Protein AF-A0A392RD10-F1 (afdb_monomer)

Radius of gyration: 24.76 Å; Cα contacts (8 Å, |Δi|>4): 14; chains: 1; bounding box: 50×51×56 Å

Sequence (87 aa):
MYRSEFQQGHIYPNSSDESDSDDGHDEDGTEQEVIVAPERPQRTRQAPAMLNDYEVTSDSAVNDEGELIQFSLLADSEPIHFKDALK

pLDDT: mean 70.1, std 13.92, range [42.44, 92.06]

Structure (mmCIF, N/CA/C/O backbone):
data_AF-A0A392RD10-F1
#
_entry.id   AF-A0A392RD10-F1
#
loop_
_atom_site.group_PDB
_atom_site.id
_atom_site.type_symbol
_atom_site.label_atom_id
_atom_site.label_alt_id
_atom_site.label_comp_id
_atom_site.label_asym_id
_atom_site.label_entity_id
_atom_site.label_seq_id
_atom_site.pdbx_PDB_ins_code
_atom_site.Cartn_x
_atom_site.Cartn_y
_atom_site.Cartn_z
_atom_site.occupancy
_atom_site.B_iso_or_equiv
_atom_site.auth_seq_id
_atom_site.auth_comp_id
_atom_site.auth_asym_id
_atom_site.auth_atom_id
_atom_site.pdbx_PDB_model_num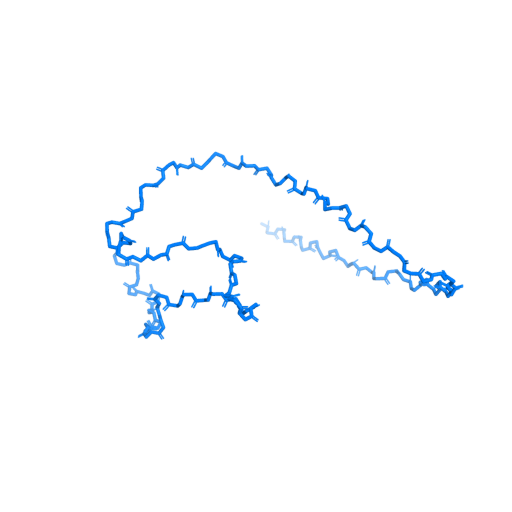
ATOM 1 N N . MET A 1 1 ? -34.366 -40.763 8.622 1.00 42.44 1 MET A N 1
ATOM 2 C CA . MET A 1 1 ? -33.419 -41.584 7.839 1.00 42.44 1 MET A CA 1
ATOM 3 C C . MET A 1 1 ? -32.450 -40.634 7.154 1.00 42.44 1 MET A C 1
ATOM 5 O O . MET A 1 1 ? -32.868 -39.922 6.253 1.00 42.44 1 MET A O 1
ATOM 9 N N . TYR A 1 2 ? -31.212 -40.535 7.642 1.00 42.66 2 TYR A N 1
ATOM 10 C CA . TYR A 1 2 ? -30.159 -39.743 7.000 1.00 42.66 2 TYR A CA 1
ATOM 11 C C . TYR A 1 2 ? -29.570 -40.570 5.855 1.00 42.66 2 TYR A C 1
ATOM 13 O O . TYR A 1 2 ? -29.019 -41.640 6.099 1.00 42.66 2 TYR A O 1
ATOM 21 N N . ARG A 1 3 ? -29.705 -40.096 4.614 1.00 48.59 3 ARG A N 1
ATOM 22 C CA . ARG A 1 3 ? -29.025 -40.670 3.450 1.00 48.59 3 ARG A CA 1
ATOM 23 C C . ARG A 1 3 ? -27.791 -39.813 3.184 1.00 48.59 3 ARG A C 1
A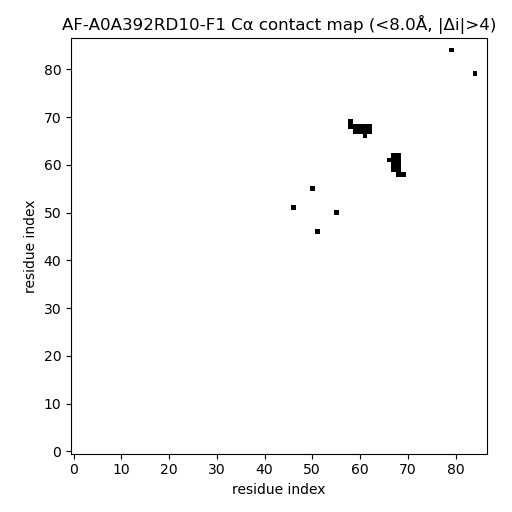TOM 25 O O . ARG A 1 3 ? -27.900 -38.722 2.642 1.00 48.59 3 ARG A O 1
ATOM 32 N N . SER A 1 4 ? -26.645 -40.275 3.669 1.00 49.69 4 SER A N 1
ATOM 33 C CA . SER A 1 4 ? -25.341 -39.699 3.356 1.00 49.69 4 SER A CA 1
ATOM 34 C C . SER A 1 4 ? -24.825 -40.406 2.107 1.00 49.69 4 SER A C 1
ATOM 36 O O . SER A 1 4 ? -24.502 -41.589 2.161 1.00 49.69 4 SER A O 1
ATOM 38 N N . GLU A 1 5 ? -24.821 -39.712 0.972 1.00 62.12 5 GLU A N 1
ATOM 39 C CA . GLU A 1 5 ? -24.171 -40.193 -0.247 1.00 62.12 5 GLU A CA 1
ATOM 40 C C . GLU A 1 5 ? -22.860 -39.436 -0.411 1.00 62.12 5 GLU A C 1
ATOM 42 O O . GLU A 1 5 ? -22.818 -38.332 -0.946 1.00 62.12 5 GLU A O 1
ATOM 47 N N . PHE A 1 6 ? -21.779 -40.022 0.096 1.00 56.31 6 PHE A N 1
ATOM 48 C CA . PHE A 1 6 ? -20.434 -39.617 -0.283 1.00 56.31 6 PHE A CA 1
ATOM 49 C C . PHE A 1 6 ? -20.205 -40.068 -1.727 1.00 56.31 6 PHE A C 1
ATOM 51 O O . PHE A 1 6 ? -19.868 -41.223 -1.979 1.00 56.31 6 PHE A O 1
ATOM 58 N N . GLN A 1 7 ? -20.404 -39.166 -2.686 1.00 55.00 7 GLN A N 1
ATOM 59 C CA . GLN A 1 7 ? -19.901 -39.346 -4.046 1.00 55.00 7 GLN A CA 1
ATOM 60 C C . GLN A 1 7 ? -18.376 -39.198 -4.018 1.00 55.00 7 GLN A C 1
ATOM 62 O O . GLN A 1 7 ? -17.828 -38.124 -4.244 1.00 55.00 7 GLN A O 1
ATOM 67 N N . GLN A 1 8 ? -17.684 -40.289 -3.684 1.00 55.03 8 GLN A N 1
ATOM 68 C CA . GLN A 1 8 ? -16.257 -40.435 -3.953 1.00 55.03 8 GLN A CA 1
ATOM 69 C C . GLN A 1 8 ? -16.085 -40.636 -5.460 1.00 55.03 8 GLN A C 1
ATOM 71 O O . GLN A 1 8 ? -16.184 -41.746 -5.978 1.00 55.03 8 GLN A O 1
ATOM 76 N N . GLY A 1 9 ? -15.873 -39.538 -6.181 1.00 47.44 9 GLY A N 1
ATOM 77 C CA . GLY A 1 9 ? -15.349 -39.596 -7.538 1.00 47.44 9 GLY A CA 1
ATOM 78 C C . GLY A 1 9 ? -13.889 -40.034 -7.482 1.00 47.44 9 GLY A C 1
ATOM 79 O O . GLY A 1 9 ? -13.014 -39.226 -7.185 1.00 47.44 9 GLY A O 1
ATOM 80 N N . HIS A 1 10 ? -13.623 -41.316 -7.730 1.00 47.84 10 HIS A N 1
ATOM 81 C CA . HIS A 1 10 ? -12.270 -41.812 -7.967 1.00 47.84 10 HIS A CA 1
ATOM 82 C C . HIS A 1 10 ? -11.793 -41.286 -9.326 1.00 47.84 10 HIS A C 1
ATOM 84 O O . HIS A 1 10 ? -12.220 -41.770 -10.372 1.00 47.84 10 HIS A O 1
ATOM 90 N N . ILE A 1 11 ? -10.934 -40.267 -9.313 1.00 57.56 11 ILE A N 1
ATOM 91 C CA . ILE A 1 11 ? -10.238 -39.802 -10.514 1.00 57.56 11 ILE A CA 1
ATOM 92 C C . ILE A 1 11 ? -9.118 -40.814 -10.778 1.00 57.56 11 ILE A C 1
ATOM 94 O O . ILE A 1 11 ? -8.117 -40.832 -10.064 1.00 57.56 11 ILE A O 1
ATOM 98 N N . TYR A 1 12 ? -9.309 -41.700 -11.755 1.00 58.03 12 TYR A N 1
ATOM 99 C CA . TYR A 1 12 ? -8.224 -42.541 -12.257 1.00 58.03 12 TYR A CA 1
ATOM 100 C C . TYR A 1 12 ? -7.276 -41.667 -13.091 1.00 58.03 12 TYR A C 1
ATOM 102 O O . TYR A 1 12 ? -7.744 -41.017 -14.030 1.00 58.03 12 TYR A O 1
ATOM 110 N N . PRO A 1 13 ? -5.965 -41.631 -12.790 1.00 60.56 13 PRO A N 1
ATOM 111 C CA . PRO A 1 13 ? -4.998 -41.027 -13.687 1.00 60.56 13 PRO A CA 1
ATOM 112 C C . PRO A 1 13 ? -4.802 -41.997 -14.854 1.00 60.56 13 PRO A C 1
ATOM 114 O O . PRO A 1 13 ? -4.126 -43.019 -14.726 1.00 60.56 13 PRO A O 1
ATOM 117 N N . ASN A 1 14 ? -5.460 -41.727 -15.978 1.00 57.91 14 ASN A N 1
ATOM 118 C CA . ASN A 1 14 ? -5.264 -42.518 -17.183 1.00 57.91 14 ASN A CA 1
ATOM 119 C C . ASN A 1 14 ? -3.953 -42.114 -17.866 1.00 57.91 14 ASN A C 1
ATOM 121 O O . ASN A 1 14 ? -3.825 -40.999 -18.357 1.00 57.91 14 ASN A O 1
ATOM 125 N N . SER A 1 15 ? -3.038 -43.089 -17.859 1.00 52.91 15 SER A N 1
ATOM 126 C CA . SER A 1 15 ? -2.040 -43.458 -18.874 1.00 52.91 15 SER A CA 1
ATOM 127 C C . SER A 1 15 ? -1.125 -42.380 -19.460 1.00 52.91 15 SER A C 1
ATOM 129 O O . SER A 1 15 ? -1.560 -41.530 -20.231 1.00 52.91 15 SER A O 1
ATOM 131 N N . SER A 1 16 ? 0.167 -42.564 -19.175 1.00 59.19 16 SER A N 1
ATOM 132 C CA . SER A 1 16 ? 1.332 -42.083 -19.917 1.00 59.19 16 SER A CA 1
ATOM 133 C C . SER A 1 16 ? 1.133 -42.072 -21.435 1.00 59.19 16 SER A C 1
ATOM 135 O O . SER A 1 16 ? 0.732 -43.088 -22.005 1.00 59.19 16 SER A O 1
ATOM 137 N N . ASP A 1 17 ? 1.502 -40.961 -22.068 1.00 67.12 17 ASP A N 1
ATOM 138 C CA . ASP A 1 17 ? 1.822 -40.893 -23.491 1.00 67.12 17 ASP A CA 1
ATOM 139 C C . ASP A 1 17 ? 3.290 -40.458 -23.598 1.00 67.12 17 ASP A C 1
ATOM 141 O O . ASP A 1 17 ? 3.660 -39.340 -23.240 1.00 67.12 17 ASP A O 1
ATOM 145 N N . GLU A 1 18 ? 4.143 -41.408 -23.969 1.00 59.81 18 GLU A N 1
ATOM 146 C CA . GLU A 1 18 ? 5.562 -41.195 -24.242 1.00 59.81 18 GLU A CA 1
ATOM 147 C C . GLU A 1 18 ? 5.669 -40.589 -25.648 1.00 59.81 18 GLU A C 1
ATOM 149 O O . GLU A 1 18 ? 5.786 -41.320 -26.633 1.00 59.81 18 GLU A O 1
ATOM 154 N N . SER A 1 19 ? 5.591 -39.263 -25.765 1.00 59.53 19 SER A N 1
ATOM 155 C CA . SER A 1 19 ? 5.888 -38.585 -27.030 1.00 59.53 19 SER A CA 1
ATOM 156 C C . SER A 1 19 ? 7.317 -38.053 -26.995 1.00 59.53 19 SER A C 1
ATOM 158 O O . SER A 1 19 ? 7.565 -36.913 -26.608 1.00 59.53 19 SER A O 1
ATOM 160 N N . ASP A 1 20 ? 8.260 -38.904 -27.397 1.00 61.69 20 ASP A N 1
ATOM 161 C CA . 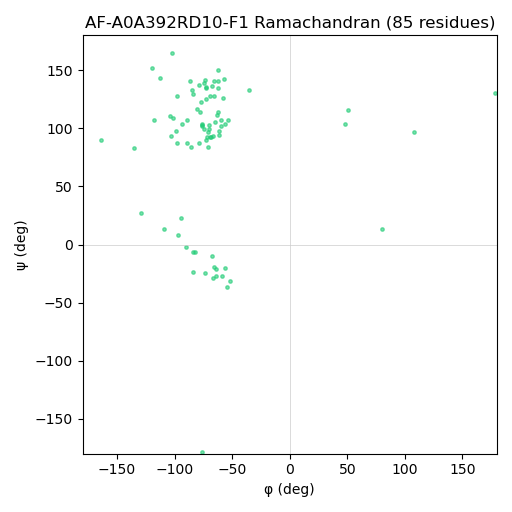ASP A 1 20 ? 9.631 -38.510 -27.715 1.00 61.69 20 ASP A CA 1
ATOM 162 C C . ASP A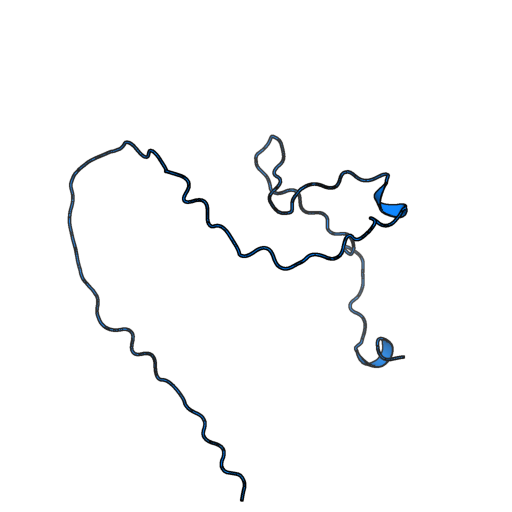 1 20 ? 9.604 -37.837 -29.098 1.00 61.69 20 ASP A C 1
ATOM 164 O O . ASP A 1 20 ? 9.421 -38.477 -30.137 1.00 61.69 20 ASP A O 1
ATOM 168 N N . SER A 1 21 ? 9.650 -36.510 -29.115 1.00 59.44 21 SER A N 1
ATOM 169 C CA . SER A 1 21 ? 9.807 -35.712 -30.331 1.00 59.44 21 SER A CA 1
ATOM 170 C C . SER A 1 21 ? 10.837 -34.629 -30.057 1.00 59.44 21 SER A C 1
ATOM 172 O O . SER A 1 21 ? 10.522 -33.507 -29.677 1.00 59.44 21 SER A O 1
ATOM 174 N N . ASP A 1 22 ? 12.087 -35.049 -30.208 1.00 63.19 22 ASP A N 1
ATOM 175 C CA . ASP A 1 22 ? 13.247 -34.222 -30.519 1.00 63.19 22 ASP A CA 1
ATOM 176 C C . ASP A 1 22 ? 13.038 -33.572 -31.895 1.00 63.19 22 ASP A C 1
ATOM 178 O O . ASP A 1 22 ? 12.926 -34.302 -32.879 1.00 63.19 22 ASP A O 1
ATOM 182 N N . ASP A 1 23 ? 12.910 -32.240 -31.950 1.00 57.94 23 ASP A N 1
ATOM 183 C CA . ASP A 1 23 ? 13.473 -31.369 -33.002 1.00 57.94 23 ASP A CA 1
ATOM 184 C C . ASP A 1 23 ? 13.091 -29.888 -32.766 1.00 57.94 23 ASP A C 1
ATOM 186 O O . ASP A 1 23 ? 11.914 -29.557 -32.623 1.00 57.94 23 ASP A O 1
ATOM 190 N N . GLY A 1 24 ? 14.084 -28.990 -32.810 1.00 54.19 24 GLY A N 1
ATOM 191 C CA . GLY A 1 24 ? 13.875 -27.572 -33.145 1.00 54.19 24 GLY A CA 1
ATOM 192 C C . GLY A 1 24 ? 14.000 -26.540 -32.014 1.00 54.19 24 GLY A C 1
ATOM 193 O O . GLY A 1 24 ? 13.049 -26.242 -31.305 1.00 54.19 24 GLY A O 1
ATOM 194 N N . HIS A 1 25 ? 15.181 -25.934 -31.922 1.00 55.38 25 HIS A N 1
ATOM 195 C CA . HIS A 1 25 ? 15.580 -24.836 -31.037 1.00 55.38 25 HIS A CA 1
ATOM 196 C C . HIS A 1 25 ? 14.876 -23.496 -31.363 1.00 55.38 25 HIS A C 1
ATOM 198 O O . HIS A 1 25 ? 14.821 -23.098 -32.523 1.00 55.38 25 HIS A O 1
ATOM 204 N N . ASP A 1 26 ? 14.426 -22.820 -30.302 1.00 51.28 26 ASP A N 1
ATOM 205 C CA . ASP A 1 26 ? 14.406 -21.374 -30.029 1.00 51.28 26 ASP A CA 1
ATOM 206 C C . ASP A 1 26 ? 13.887 -20.368 -31.069 1.00 51.28 26 ASP A C 1
ATOM 208 O O . ASP A 1 26 ? 14.639 -19.877 -31.904 1.00 51.28 26 ASP A O 1
ATOM 212 N N . GLU A 1 27 ? 12.666 -19.876 -30.827 1.00 54.94 27 GLU A N 1
ATOM 213 C CA . GLU A 1 27 ? 12.404 -18.437 -30.658 1.00 54.94 27 GLU A CA 1
ATOM 214 C C . GLU A 1 27 ? 11.027 -18.214 -30.003 1.00 54.94 27 GLU A C 1
ATOM 216 O O . GLU A 1 27 ? 9.987 -18.127 -30.652 1.00 54.94 27 GLU A O 1
ATOM 221 N N . ASP A 1 28 ? 11.036 -18.170 -28.665 1.00 48.19 28 ASP A N 1
ATOM 222 C CA . ASP A 1 28 ? 9.887 -17.876 -27.805 1.00 48.19 28 ASP A CA 1
ATOM 223 C C . ASP A 1 28 ? 9.457 -16.409 -27.960 1.00 48.19 28 ASP A C 1
ATOM 225 O O . ASP A 1 28 ? 9.956 -15.501 -27.296 1.00 48.19 28 ASP A O 1
ATOM 229 N N . GLY A 1 29 ? 8.521 -16.163 -28.869 1.00 50.47 29 GLY A N 1
ATOM 230 C CA . GLY A 1 29 ? 7.627 -15.021 -28.765 1.00 50.47 29 GLY A CA 1
ATOM 231 C C . GLY A 1 29 ? 6.448 -15.422 -27.893 1.00 50.47 29 GLY A C 1
ATOM 232 O O . GLY A 1 29 ? 5.421 -15.815 -28.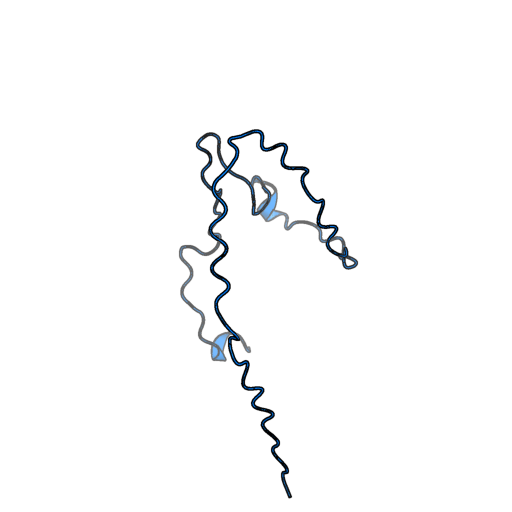438 1.00 50.47 29 GLY A O 1
ATOM 233 N N . THR A 1 30 ? 6.578 -15.344 -26.564 1.00 50.00 30 THR A N 1
ATOM 234 C CA . THR A 1 30 ? 5.439 -15.519 -25.651 1.00 50.00 30 THR A CA 1
ATOM 235 C C . THR A 1 30 ? 4.408 -14.431 -25.940 1.00 50.00 30 THR A C 1
ATOM 237 O O . THR A 1 30 ? 4.460 -13.306 -25.436 1.00 50.00 30 THR A O 1
ATOM 240 N N . GLU A 1 31 ? 3.442 -14.764 -26.788 1.00 54.59 31 GLU A N 1
ATOM 241 C CA . GLU A 1 31 ? 2.182 -14.052 -26.887 1.00 54.59 31 GLU A CA 1
ATOM 242 C C . GLU A 1 31 ? 1.546 -14.162 -25.502 1.00 54.59 31 GLU A C 1
ATOM 244 O O . GLU A 1 31 ? 1.083 -15.227 -25.100 1.00 54.59 31 GLU A O 1
ATOM 249 N N . GLN A 1 32 ? 1.625 -13.090 -24.712 1.00 56.25 32 GLN A N 1
ATOM 250 C CA . GLN A 1 32 ? 1.001 -13.046 -23.397 1.00 56.25 32 GLN A CA 1
ATOM 251 C C . 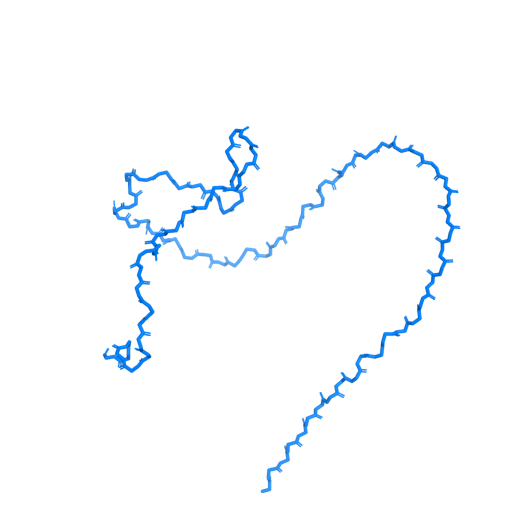GLN A 1 32 ? -0.504 -13.207 -23.608 1.00 56.25 32 GLN A C 1
ATOM 253 O O . GLN A 1 32 ? -1.195 -12.253 -23.968 1.00 56.25 32 GLN A O 1
ATOM 258 N N . GLU A 1 33 ? -1.006 -14.429 -23.435 1.00 55.16 33 GLU A N 1
ATOM 259 C CA . GLU A 1 33 ? -2.430 -14.7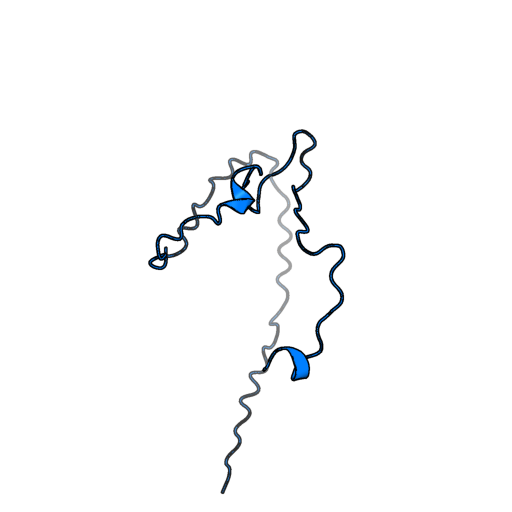07 -23.368 1.00 55.16 33 GLU A CA 1
ATOM 260 C C . GLU A 1 33 ? -2.988 -13.843 -22.235 1.00 55.16 33 GLU A C 1
ATOM 262 O O . GLU A 1 33 ? -2.750 -14.088 -21.052 1.00 55.16 33 GLU A O 1
ATOM 267 N N . VAL A 1 34 ? -3.671 -12.757 -22.602 1.00 57.94 34 VAL A N 1
ATOM 268 C CA . VAL A 1 34 ? -4.330 -11.873 -21.646 1.00 57.94 34 VAL A CA 1
ATOM 269 C C . VAL A 1 34 ? -5.498 -12.660 -21.068 1.00 57.94 34 VAL A C 1
ATOM 271 O O . VAL A 1 34 ? -6.597 -12.681 -21.623 1.00 57.94 34 VAL A O 1
ATOM 274 N N . ILE A 1 35 ? -5.253 -13.337 -19.949 1.00 61.19 35 ILE A N 1
ATOM 275 C CA . ILE A 1 35 ? -6.288 -14.002 -19.167 1.00 61.19 35 ILE A CA 1
ATOM 276 C C . ILE A 1 35 ? -7.176 -12.893 -18.594 1.00 61.19 35 ILE A C 1
ATOM 278 O O . ILE A 1 35 ? -6.886 -12.305 -17.552 1.00 61.19 35 ILE A O 1
ATOM 282 N N . VAL A 1 36 ? -8.261 -12.566 -19.297 1.00 62.66 36 VAL A N 1
ATOM 283 C CA . VAL A 1 36 ? -9.266 -11.615 -18.815 1.00 62.66 36 VAL A CA 1
ATOM 284 C C . VAL A 1 36 ? -10.057 -12.302 -17.705 1.00 62.66 36 VAL A C 1
ATOM 286 O O . VAL A 1 36 ? -11.057 -12.981 -17.943 1.00 62.66 36 VAL A O 1
ATOM 289 N N . ALA A 1 37 ? -9.587 -12.155 -16.468 1.00 70.56 37 ALA A N 1
ATOM 290 C CA . ALA A 1 37 ? -10.356 -12.548 -15.300 1.00 70.56 37 ALA A CA 1
ATOM 291 C C . ALA A 1 37 ? -11.645 -11.703 -15.244 1.00 70.56 37 ALA A C 1
ATOM 293 O O . ALA A 1 37 ? -11.588 -10.486 -15.433 1.00 70.56 37 ALA A O 1
ATOM 294 N N . PRO A 1 38 ? -12.821 -12.303 -14.987 1.00 64.75 38 PRO A N 1
ATOM 295 C CA . PRO A 1 38 ? -14.061 -11.547 -14.890 1.00 64.75 38 PRO A CA 1
ATOM 296 C C . PRO A 1 38 ? -13.986 -10.571 -13.709 1.00 64.75 38 PRO A C 1
ATOM 298 O O . PRO A 1 38 ? -13.987 -10.988 -12.546 1.00 64.75 38 PRO A O 1
ATOM 301 N N . GLU A 1 39 ? -13.932 -9.269 -14.005 1.00 68.50 39 GLU A N 1
ATOM 302 C CA . GLU A 1 39 ? -13.960 -8.221 -12.988 1.00 68.50 39 GLU A CA 1
ATOM 303 C C . GLU A 1 39 ? -15.307 -8.248 -12.262 1.00 68.50 39 GLU A C 1
ATOM 305 O O . GLU A 1 39 ? -16.357 -7.852 -12.775 1.00 68.50 39 GLU A O 1
ATOM 310 N N . ARG A 1 40 ? -15.286 -8.753 -11.028 1.00 78.69 40 ARG A N 1
ATOM 311 C CA . ARG A 1 40 ? -16.422 -8.618 -10.119 1.00 78.69 40 ARG A CA 1
ATOM 312 C C . ARG A 1 40 ? -16.584 -7.133 -9.787 1.00 78.69 40 ARG A C 1
ATOM 314 O O . ARG A 1 40 ? -15.569 -6.483 -9.543 1.00 78.69 40 ARG A O 1
ATOM 321 N N . PRO A 1 41 ? -17.817 -6.605 -9.689 1.00 78.00 41 PRO A N 1
ATOM 322 C CA . PRO A 1 41 ? -18.041 -5.231 -9.258 1.00 78.00 41 PRO A CA 1
ATOM 323 C C . PRO A 1 41 ? -17.344 -4.975 -7.919 1.00 78.00 41 PRO A C 1
ATOM 325 O O . PRO A 1 41 ? -17.763 -5.487 -6.877 1.00 78.00 41 PRO A O 1
ATOM 328 N N . GLN A 1 42 ? -16.252 -4.215 -7.944 1.00 77.50 42 GLN A N 1
ATOM 329 C CA . GLN A 1 42 ? -15.541 -3.844 -6.732 1.00 77.50 42 GLN A CA 1
ATOM 330 C C . GLN A 1 42 ? -16.192 -2.607 -6.129 1.00 77.50 42 GLN A C 1
ATOM 332 O O . GLN A 1 42 ? -16.467 -1.615 -6.805 1.00 77.50 42 GLN A O 1
ATOM 337 N N . ARG A 1 43 ? -16.433 -2.648 -4.819 1.00 80.56 43 ARG A N 1
ATOM 338 C CA . ARG A 1 43 ? -16.842 -1.453 -4.088 1.00 80.56 43 ARG A CA 1
ATOM 339 C C . ARG A 1 43 ? -15.643 -0.514 -4.036 1.00 80.56 43 ARG A C 1
ATOM 341 O O . ARG A 1 43 ? -14.589 -0.933 -3.566 1.00 80.56 43 ARG A O 1
ATOM 348 N N . THR A 1 44 ? -15.802 0.742 -4.445 1.00 77.31 44 THR A N 1
ATOM 349 C CA . THR A 1 44 ? -14.758 1.757 -4.264 1.00 77.31 44 THR A CA 1
ATOM 350 C C . THR A 1 44 ? -14.483 1.882 -2.764 1.00 77.31 44 THR A C 1
ATOM 352 O O . THR A 1 44 ? -15.334 2.340 -1.996 1.00 77.31 44 THR A O 1
ATOM 355 N N . ARG A 1 45 ? -13.335 1.376 -2.311 1.00 77.88 45 ARG A N 1
ATOM 356 C CA . ARG A 1 45 ? -12.886 1.506 -0.923 1.00 77.88 45 ARG A CA 1
ATOM 357 C C . ARG A 1 45 ? -11.908 2.665 -0.876 1.00 77.88 45 ARG A C 1
ATOM 359 O O . ARG A 1 45 ? -10.964 2.694 -1.654 1.00 77.88 45 ARG A O 1
ATOM 366 N N . GLN A 1 46 ? -12.138 3.610 0.028 1.00 80.94 46 GLN A N 1
ATOM 367 C CA . GLN A 1 46 ? -11.091 4.569 0.353 1.00 80.94 46 GLN A CA 1
ATOM 368 C C . GLN A 1 46 ? -10.018 3.862 1.178 1.00 80.94 46 GLN A C 1
ATOM 370 O O . GLN A 1 46 ? -10.345 3.089 2.087 1.00 80.94 46 GLN A O 1
ATOM 375 N N . ALA A 1 47 ? -8.757 4.105 0.824 1.00 80.12 47 ALA A N 1
ATOM 376 C CA . ALA A 1 47 ? -7.629 3.628 1.602 1.00 80.12 47 ALA A CA 1
ATOM 377 C C . ALA A 1 47 ? -7.672 4.265 3.007 1.00 80.12 47 ALA A C 1
ATOM 379 O O . ALA A 1 47 ? -8.038 5.438 3.136 1.00 80.12 47 ALA A O 1
ATOM 380 N N . PRO A 1 48 ? -7.347 3.516 4.074 1.00 86.06 48 PRO A N 1
ATOM 381 C CA . PRO A 1 48 ? -7.225 4.085 5.411 1.00 86.06 48 PRO A CA 1
ATOM 382 C C . PRO A 1 48 ? -6.196 5.222 5.438 1.00 86.06 48 PRO A C 1
ATOM 384 O O . PRO A 1 48 ? -5.139 5.096 4.831 1.00 86.06 48 PRO A O 1
ATOM 387 N N . ALA A 1 49 ? -6.456 6.289 6.202 1.00 85.75 49 ALA A N 1
ATOM 388 C CA . ALA A 1 49 ? -5.548 7.440 6.294 1.00 85.75 49 ALA A CA 1
ATOM 389 C C . ALA A 1 49 ? -4.137 7.074 6.792 1.00 85.75 49 ALA A C 1
ATOM 391 O O . ALA A 1 49 ? -3.169 7.730 6.434 1.00 85.75 49 ALA A O 1
ATOM 392 N N . MET A 1 50 ? -4.020 6.002 7.582 1.00 84.00 50 MET A N 1
ATOM 393 C CA . MET A 1 50 ? -2.731 5.472 8.036 1.00 84.00 50 MET A CA 1
ATOM 394 C C . MET A 1 50 ? -1.854 4.947 6.892 1.00 84.00 50 MET A C 1
ATOM 396 O O . MET A 1 50 ? -0.650 4.836 7.072 1.00 84.00 50 MET A O 1
ATOM 400 N N . LEU A 1 51 ? -2.437 4.612 5.736 1.00 79.25 51 LEU A N 1
ATOM 401 C CA . LEU A 1 51 ? -1.704 4.113 4.572 1.00 79.25 51 LEU A CA 1
ATOM 402 C C . LEU A 1 51 ? -1.123 5.250 3.712 1.00 79.25 51 LEU A C 1
ATOM 404 O O . LEU A 1 51 ? -0.379 4.976 2.784 1.00 79.25 51 LEU A O 1
ATOM 408 N N . ASN A 1 52 ? -1.439 6.518 4.007 1.00 83.94 52 ASN A N 1
ATOM 409 C CA . ASN A 1 52 ? -0.988 7.661 3.203 1.00 83.94 52 ASN A CA 1
ATOM 410 C C . ASN A 1 52 ? 0.537 7.851 3.205 1.00 83.94 52 ASN A C 1
ATOM 412 O O . ASN A 1 52 ? 1.072 8.403 2.249 1.00 83.94 52 ASN A O 1
ATOM 416 N N . ASP A 1 53 ? 1.214 7.411 4.267 1.00 85.69 53 ASP A N 1
ATOM 417 C CA . ASP A 1 53 ? 2.667 7.547 4.420 1.00 85.69 53 ASP A CA 1
ATOM 418 C C . ASP A 1 53 ? 3.438 6.341 3.849 1.00 85.69 53 ASP A C 1
ATOM 420 O O . ASP A 1 53 ? 4.668 6.320 3.884 1.00 85.69 53 ASP A O 1
ATOM 424 N N . TYR A 1 54 ? 2.727 5.330 3.334 1.00 78.69 54 TYR A N 1
ATOM 425 C CA . TYR A 1 54 ? 3.306 4.097 2.807 1.00 78.69 54 TYR A CA 1
ATOM 426 C C . TYR A 1 54 ? 3.109 3.995 1.296 1.00 78.69 54 TYR A C 1
ATOM 428 O O . TYR A 1 54 ? 2.062 4.347 0.752 1.00 78.69 54 TYR A O 1
ATOM 436 N N . GLU A 1 55 ? 4.116 3.455 0.616 1.00 78.19 55 GLU A N 1
ATOM 437 C CA . GLU A 1 55 ? 4.009 3.105 -0.793 1.00 78.19 55 GLU A CA 1
ATOM 438 C C . GLU A 1 55 ? 3.215 1.801 -0.942 1.00 78.19 55 GLU A C 1
ATOM 440 O O . GLU A 1 55 ? 3.560 0.776 -0.355 1.00 78.19 55 GLU A O 1
ATOM 445 N N . VAL A 1 56 ? 2.120 1.848 -1.706 1.00 77.50 56 VAL A N 1
ATOM 446 C CA . VAL A 1 56 ? 1.287 0.677 -1.998 1.00 77.50 56 VAL A CA 1
ATOM 447 C C . VAL A 1 56 ? 1.634 0.185 -3.391 1.00 77.50 56 VAL A C 1
ATOM 449 O O . VAL A 1 56 ? 1.295 0.825 -4.387 1.00 77.50 56 VAL A O 1
ATOM 452 N N . THR A 1 57 ? 2.300 -0.958 -3.454 1.00 79.31 57 THR A N 1
ATOM 453 C CA . THR A 1 57 ? 2.635 -1.639 -4.703 1.00 79.31 57 THR A CA 1
ATOM 454 C C . THR A 1 57 ? 1.681 -2.815 -4.946 1.00 79.31 57 THR A C 1
ATOM 456 O O . THR A 1 57 ? 0.927 -3.219 -4.061 1.00 79.31 57 THR A O 1
ATOM 459 N N . SER A 1 58 ? 1.653 -3.334 -6.178 1.00 81.81 58 SER A N 1
ATOM 460 C CA . SER A 1 58 ? 0.923 -4.570 -6.500 1.00 81.81 58 SER A CA 1
ATOM 461 C C . SER A 1 58 ? 1.508 -5.753 -5.724 1.00 81.81 58 SER A C 1
ATOM 463 O O . SER A 1 58 ? 2.721 -5.810 -5.539 1.00 81.81 58 SER A O 1
ATOM 465 N N . ASP A 1 59 ? 0.687 -6.751 -5.392 1.00 79.81 59 ASP A N 1
ATOM 466 C CA . ASP A 1 59 ? 1.141 -8.023 -4.803 1.00 79.81 59 ASP A CA 1
ATOM 467 C C . ASP A 1 59 ? 2.194 -8.741 -5.675 1.00 79.81 59 ASP A C 1
ATOM 469 O O . ASP A 1 59 ? 2.933 -9.592 -5.192 1.00 79.81 59 ASP A O 1
ATOM 473 N N . SER A 1 60 ? 2.261 -8.401 -6.967 1.00 83.56 60 SER A N 1
ATOM 474 C CA . SER A 1 60 ? 3.228 -8.922 -7.939 1.00 83.56 60 SER A CA 1
ATOM 475 C C . SER A 1 60 ? 4.450 -8.020 -8.156 1.00 83.56 60 SER A C 1
ATOM 477 O O . SER A 1 60 ? 5.190 -8.228 -9.118 1.00 83.56 60 SER A O 1
ATOM 479 N N . ALA A 1 61 ? 4.622 -6.964 -7.361 1.00 85.38 61 ALA A N 1
ATOM 480 C CA . ALA A 1 61 ? 5.728 -6.028 -7.522 1.00 85.38 61 ALA A CA 1
ATOM 481 C C . ALA A 1 61 ? 7.051 -6.634 -7.031 1.00 85.38 61 ALA A C 1
ATOM 483 O O . ALA A 1 61 ? 7.108 -7.276 -5.980 1.00 85.38 61 ALA A O 1
ATOM 484 N N . VAL A 1 62 ? 8.117 -6.383 -7.789 1.00 86.81 62 VAL A N 1
ATOM 485 C CA . VAL A 1 62 ? 9.491 -6.797 -7.479 1.00 86.81 62 VAL A CA 1
ATOM 486 C C . VAL A 1 62 ? 10.401 -5.570 -7.363 1.00 86.81 62 VAL A C 1
ATOM 488 O O . VAL A 1 62 ? 10.105 -4.540 -7.975 1.00 86.81 62 VAL A O 1
ATOM 491 N N . ASN A 1 63 ? 11.471 -5.653 -6.570 1.00 85.81 63 ASN A N 1
ATOM 492 C CA . ASN A 1 63 ? 12.513 -4.616 -6.500 1.00 85.81 63 ASN A CA 1
ATOM 493 C C . ASN A 1 63 ? 13.449 -4.663 -7.728 1.00 85.81 63 ASN A C 1
ATOM 495 O O . ASN A 1 63 ? 13.255 -5.463 -8.648 1.00 85.81 63 ASN A O 1
ATOM 499 N N . ASP A 1 64 ? 14.455 -3.787 -7.768 1.00 92.06 64 ASP A N 1
ATOM 500 C CA . ASP A 1 64 ? 15.461 -3.726 -8.834 1.00 92.06 64 ASP A CA 1
ATOM 501 C C . ASP A 1 64 ? 16.364 -4.965 -8.898 1.00 92.06 64 ASP A C 1
ATOM 503 O O . ASP A 1 64 ? 16.919 -5.270 -9.956 1.00 92.06 64 ASP A O 1
ATOM 507 N N . GLU A 1 65 ? 16.431 -5.740 -7.819 1.00 91.12 65 GLU A N 1
ATOM 508 C CA . GLU A 1 65 ? 17.057 -7.061 -7.780 1.00 91.12 65 GLU A CA 1
ATOM 509 C C . GLU A 1 65 ? 16.145 -8.195 -8.290 1.00 91.12 65 GLU A C 1
ATOM 511 O O . GLU A 1 65 ? 16.602 -9.328 -8.450 1.00 91.12 65 GLU A O 1
ATOM 516 N N . GLY A 1 66 ? 14.871 -7.912 -8.583 1.00 88.81 66 GLY A N 1
ATOM 517 C CA . GLY A 1 66 ? 13.887 -8.900 -9.035 1.00 88.81 66 GLY A CA 1
ATOM 518 C C . GLY A 1 66 ? 13.268 -9.741 -7.912 1.00 88.81 66 GLY A C 1
ATOM 519 O O . GLY A 1 66 ? 12.618 -10.751 -8.181 1.00 88.81 66 GLY A O 1
ATOM 520 N N . GLU A 1 67 ? 13.445 -9.340 -6.656 1.00 86.81 67 GLU A N 1
ATOM 521 C CA . GLU A 1 67 ? 12.868 -9.976 -5.475 1.00 86.81 67 GLU A CA 1
ATOM 522 C C . GLU A 1 67 ? 11.464 -9.433 -5.185 1.00 86.81 67 GLU A C 1
ATOM 524 O O . GLU A 1 67 ? 11.197 -8.237 -5.300 1.00 86.81 67 GLU A O 1
ATOM 529 N N . LEU A 1 68 ? 10.550 -10.320 -4.782 1.00 85.56 68 LEU A N 1
ATOM 530 C CA . LEU A 1 68 ? 9.167 -9.958 -4.473 1.00 85.56 68 LEU A CA 1
ATOM 531 C C . LEU A 1 68 ? 9.094 -9.049 -3.240 1.00 85.56 68 LEU A C 1
ATOM 533 O O . LEU A 1 68 ? 9.585 -9.399 -2.164 1.00 85.56 68 LEU A O 1
ATOM 537 N N . ILE A 1 69 ? 8.406 -7.915 -3.372 1.00 80.81 69 ILE A N 1
ATOM 538 C CA . ILE A 1 69 ? 8.210 -6.980 -2.265 1.00 80.81 69 ILE A CA 1
ATOM 539 C C . ILE A 1 69 ? 7.134 -7.544 -1.322 1.00 80.81 69 ILE A C 1
ATOM 541 O O . ILE A 1 69 ? 5.941 -7.485 -1.615 1.00 80.81 69 ILE A O 1
ATOM 545 N N . GLN A 1 70 ? 7.544 -8.090 -0.170 1.00 77.31 70 GLN A N 1
ATOM 546 C CA . GLN A 1 70 ? 6.629 -8.637 0.840 1.00 77.31 70 GLN A CA 1
ATOM 547 C C . GLN A 1 70 ? 6.465 -7.698 2.045 1.00 77.31 70 GLN A C 1
ATOM 549 O O . GLN A 1 70 ? 7.356 -7.574 2.885 1.00 77.31 70 GLN A O 1
ATOM 554 N N . PHE A 1 71 ? 5.278 -7.103 2.195 1.00 68.56 71 PHE A N 1
ATOM 555 C CA . PHE A 1 71 ? 4.923 -6.319 3.382 1.00 68.56 71 PHE A CA 1
ATOM 556 C C . PHE A 1 71 ? 4.193 -7.179 4.424 1.00 68.56 71 PHE A C 1
ATOM 558 O O . PHE A 1 71 ? 3.000 -7.460 4.307 1.00 68.56 71 PHE A O 1
ATOM 565 N N . SER A 1 72 ? 4.897 -7.568 5.489 1.00 67.81 72 SER A N 1
ATOM 566 C CA . SER A 1 72 ? 4.296 -8.256 6.642 1.00 67.81 72 SER A CA 1
ATOM 567 C C . SER A 1 72 ? 3.807 -7.242 7.681 1.00 67.81 72 SER A C 1
ATOM 569 O O . SER A 1 72 ? 4.519 -6.911 8.623 1.00 67.81 72 SER A O 1
ATOM 571 N N . LEU A 1 73 ? 2.567 -6.759 7.537 1.00 67.94 73 LEU A N 1
ATOM 572 C CA . LEU A 1 73 ? 1.957 -5.773 8.455 1.00 67.94 73 LEU A CA 1
ATOM 573 C C . LEU A 1 73 ? 1.678 -6.314 9.873 1.00 67.94 73 LEU A C 1
ATOM 575 O O . LEU A 1 73 ? 1.318 -5.555 10.768 1.00 67.94 73 LEU A O 1
ATOM 579 N N . LEU A 1 74 ? 1.822 -7.625 10.072 1.00 69.69 74 LEU A N 1
ATOM 580 C CA . LEU A 1 74 ? 1.545 -8.343 11.319 1.00 69.69 74 LEU A CA 1
ATOM 581 C C . LEU A 1 74 ? 2.724 -9.230 11.745 1.00 69.69 74 LEU A C 1
ATOM 583 O O . LEU A 1 74 ? 2.519 -10.241 12.413 1.00 69.69 74 LEU A O 1
ATOM 587 N N . ALA A 1 75 ? 3.948 -8.870 11.345 1.00 70.50 75 ALA A N 1
ATOM 588 C CA . ALA A 1 75 ? 5.148 -9.664 11.622 1.00 70.50 75 ALA A CA 1
ATOM 589 C C . ALA A 1 75 ? 5.302 -10.037 13.113 1.00 70.50 75 ALA A C 1
ATOM 591 O O . ALA A 1 75 ? 5.751 -11.138 13.416 1.00 70.50 75 ALA A O 1
ATOM 592 N N . ASP A 1 76 ? 4.831 -9.171 14.019 1.00 75.81 76 ASP A N 1
ATOM 593 C CA . ASP A 1 76 ? 4.953 -9.341 15.472 1.00 75.81 76 ASP A CA 1
ATOM 594 C C . ASP A 1 76 ? 3.623 -9.657 16.186 1.00 75.81 76 ASP A C 1
ATOM 596 O O . ASP A 1 76 ? 3.526 -9.536 17.409 1.00 75.81 76 ASP A O 1
ATOM 600 N N . SER A 1 77 ? 2.558 -10.022 15.46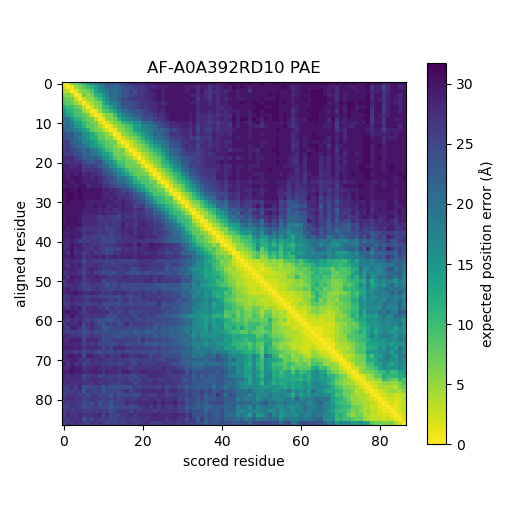2 1.00 79.56 77 SER A N 1
ATOM 601 C CA . SER A 1 77 ? 1.274 -10.323 16.110 1.00 79.56 77 SER 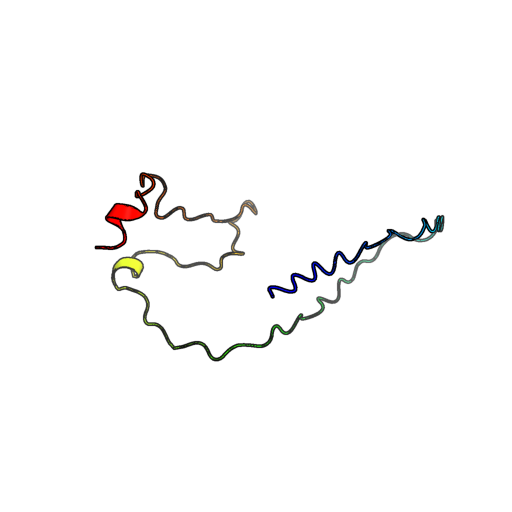A CA 1
ATOM 602 C C . SER A 1 77 ? 1.209 -11.768 16.611 1.00 79.56 77 SER A C 1
ATOM 604 O O . SER A 1 77 ? 1.428 -12.704 15.842 1.00 79.56 77 SER A O 1
ATOM 606 N N . GLU A 1 78 ? 0.831 -11.965 17.876 1.00 85.00 78 GLU A N 1
ATOM 607 C CA . GLU A 1 78 ? 0.498 -13.295 18.392 1.00 85.00 78 GLU A CA 1
ATOM 608 C C . GLU A 1 78 ? -0.868 -13.774 17.855 1.00 85.00 78 GLU A C 1
ATOM 610 O O . GLU A 1 78 ? -1.810 -12.976 17.760 1.00 85.00 78 GLU A O 1
ATOM 615 N N . PRO A 1 79 ? -1.025 -15.073 17.528 1.00 80.56 79 PRO A N 1
ATOM 616 C CA . PRO A 1 79 ? -2.307 -15.625 17.104 1.00 80.56 79 PRO A CA 1
ATOM 617 C C . PRO A 1 79 ? -3.395 -15.411 18.163 1.00 80.56 79 PRO A C 1
ATOM 619 O O . PRO A 1 79 ? -3.243 -15.827 19.312 1.00 80.56 79 PRO A O 1
ATOM 622 N N . ILE A 1 80 ? -4.527 -14.811 17.780 1.00 85.25 80 ILE A N 1
ATOM 623 C CA . ILE A 1 80 ? -5.640 -14.606 18.718 1.00 85.25 80 ILE A CA 1
ATOM 624 C C . ILE A 1 80 ? -6.428 -15.908 18.897 1.00 85.25 80 ILE A C 1
ATOM 626 O O . ILE A 1 80 ? -6.735 -16.613 17.932 1.00 85.25 80 ILE A O 1
ATOM 630 N N . HIS A 1 81 ? -6.808 -16.226 20.132 1.00 89.94 81 HIS A N 1
ATOM 631 C CA . HIS A 1 81 ? -7.654 -17.383 20.403 1.00 89.94 81 HIS A CA 1
ATOM 632 C C . HIS A 1 81 ? -9.103 -17.114 19.946 1.00 89.94 81 HIS A C 1
ATOM 634 O O . HIS A 1 81 ? -9.670 -16.057 20.226 1.00 89.94 81 HIS A O 1
ATOM 640 N N . PHE A 1 82 ? -9.742 -18.085 19.277 1.00 86.81 82 PHE A N 1
ATOM 641 C CA . PHE A 1 82 ? -11.050 -17.894 18.618 1.00 86.81 82 PHE A CA 1
ATOM 642 C C . PHE A 1 82 ? -12.139 -17.348 19.556 1.00 86.81 82 PHE A C 1
ATOM 644 O O . PHE A 1 82 ? -12.984 -16.553 19.155 1.00 86.81 82 PHE A O 1
ATOM 651 N N . LYS A 1 83 ? -12.124 -17.784 20.821 1.00 91.00 83 LYS A N 1
ATOM 652 C CA . LYS A 1 83 ? -13.123 -17.403 21.825 1.00 91.00 83 LYS A CA 1
ATOM 653 C C . LYS A 1 83 ? -13.050 -15.916 22.180 1.00 91.00 83 LYS A C 1
ATOM 655 O O . LYS A 1 83 ? -14.069 -15.336 22.539 1.00 91.00 83 LYS A O 1
ATOM 660 N N . ASP A 1 84 ? -11.870 -15.315 22.067 1.00 87.25 84 ASP A N 1
ATOM 661 C CA . ASP A 1 84 ? -11.650 -13.901 22.368 1.00 87.25 84 ASP A CA 1
ATOM 662 C C . ASP A 1 84 ? -11.999 -12.999 21.179 1.00 87.25 84 ASP A C 1
ATOM 664 O O . ASP A 1 84 ? -12.360 -11.842 21.377 1.00 87.25 84 ASP A O 1
ATOM 668 N N . ALA A 1 85 ? -11.972 -13.550 19.961 1.00 85.25 85 ALA A N 1
ATOM 669 C CA . ALA A 1 85 ? -12.352 -12.866 18.727 1.00 85.25 85 ALA A CA 1
ATOM 670 C C . ALA A 1 85 ? -13.871 -12.662 18.568 1.00 85.25 85 ALA A C 1
ATOM 672 O O . ALA A 1 85 ? -14.297 -11.779 17.832 1.00 85.25 85 ALA A O 1
ATOM 673 N N . LEU A 1 86 ? -14.687 -13.498 19.222 1.00 87.69 86 LEU A N 1
ATOM 674 C CA . LEU A 1 86 ? -16.151 -13.540 19.071 1.00 87.69 86 LEU A CA 1
ATOM 675 C C . LEU A 1 86 ? -16.910 -12.695 20.116 1.00 87.69 86 LEU A C 1
ATOM 677 O O . LEU A 1 86 ? -18.067 -12.997 20.414 1.00 87.69 86 LEU A O 1
ATOM 681 N N . LYS A 1 87 ? -16.260 -11.693 20.715 1.00 67.38 87 LYS A N 1
ATOM 682 C CA . LYS A 1 87 ? -16.877 -10.793 21.705 1.00 67.38 87 LYS A CA 1
ATOM 683 C C . LYS A 1 87 ? -17.736 -9.699 21.082 1.00 67.38 87 LYS A C 1
ATOM 685 O O . LYS A 1 87 ? -17.377 -9.207 19.992 1.00 67.38 87 LYS A O 1
#

Solvent-accessible surface area (backbone atoms only — not comparable to full-atom values): 6777 Å² total; per-residue (Å²): 135,88,83,83,79,82,82,77,79,80,80,75,86,81,73,89,79,91,78,88,72,93,78,85,86,86,82,87,75,79,73,77,77,79,77,79,69,83,83,68,92,73,77,91,73,80,78,60,78,85,52,71,89,52,90,85,74,60,92,83,35,53,51,98,88,67,46,74,62,78,85,68,94,58,80,85,63,77,87,78,56,72,81,72,72,72,113

Mean predicted aligned error: 20.42 Å

Foldseek 3Di:
DDDDDPPPPDDDPDDDDPDPDDDDDDDDPPPPPPPPDPDDDDDDDDDPPVCPVDDDDDQQDADPVRHGDDDDPCPPPDDDDPVVVVD

Secondary structure (DSSP, 8-state):
--------------------------------------------PPPPGGGGGS----TT-B-TTS-B----TTTTPPPPPHHHHT-

Organism: NCBI:txid97028